Protein 7Y3L (pdb70)

Radius of gyration: 14.54 Å; Cα contacts (8 Å, |Δi|>4): 59; chains: 1; bounding box: 28×26×43 Å

Secondary structure (DSSP, 8-state):
--EE-TTT--EESSHHHHHHHHHHHH----EE-TTT--EESSHHHHHHHHHTT----

Sequence (57 aa):
KQHNCQSCGKTFSSASALQIHERTHTGEKPFGCTICGRAFTTKGNLKVHMGTHMWNN

B-factor: mean 39.34, std 9.37, range [18.32, 103.94]

InterPro domains:
  IPR013087 Zinc finger C2H2-type [PF00096] (448-470)
  IPR013087 Zinc finger C2H2-type [PF00096] (707-729)
  IPR013087 Zinc finger C2H2-type [PF00096] (739-761)
  IPR013087 Zinc finger C2H2-type [PF00096] (1113-1135)
  IPR013087 Zinc finger C2H2-type [PF00096] (1143-1163)
  IPR013087 Zinc finger C2H2-type [PF12874] (978-999)
  IPR013087 Zinc finger C2H2-type [PS00028] (422-442)
  IPR013087 Zinc finger C2H2-type [PS00028] (450-470)
  IPR013087 Zinc finger C2H2-type [PS00028] (681-701)
  IPR013087 Zinc finger C2H2-type [PS00028] (709-729)
  IPR013087 Zinc finger C2H2-type [PS00028] (741-761)
  IPR013087 Zinc finger C2H2-type [PS00028] (979-999)
  IPR013087 Zinc finger C2H2-type [PS00028] (1007-1027)
  IPR013087 Zinc finger C2H2-type [PS00028] (1115-1135)
  IPR013087 Zinc finger C2H2-type [PS00028] (1143-1163)
  IPR013087 Zinc finger C2H2-type [PS50157] (420-447)
  IPR013087 Zinc finger C2H2-type [PS50157] (448-475)
  IPR013087 Zinc finger C2H2-type [PS50157] (679-706)
  IPR013087 Zinc finger C2H2-type [PS50157] (707-734)
  IPR013087 Zinc finger C2H2-type [PS50157] (739-766)

Structure (mmCIF, N/CA/C/O backbone):
data_7Y3L
#
_entry.id   7Y3L
#
_cell.length_a   111.549
_cell.length_b   39.422
_cell.length_c   37.986
_cell.angle_alpha   90.000
_cell.angle_beta   103.200
_cell.angle_gamma   90.000
#
_symmetry.space_group_name_H-M   'C 1 2 1'
#
loop_
_entity.id
_entity.type
_entity.pdbx_description
1 polymer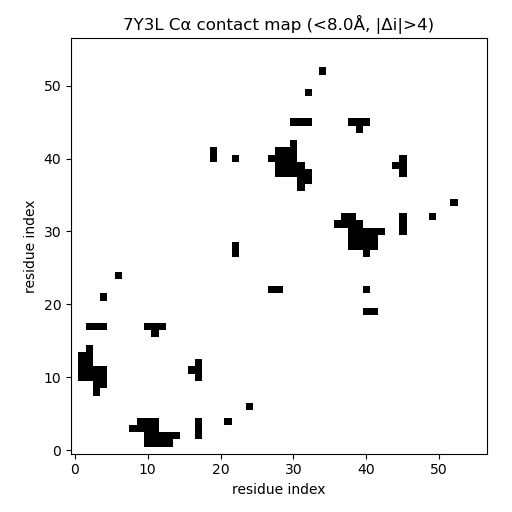 'Sal-like protein 3'
2 polymer 'DNA (12-mer)'
3 polymer 'DNA (12-mer)'
4 non-polymer 'ZINC ION'
5 water water
#
loop_
_atom_site.group_PDB
_atom_site.id
_atom_site.type_symbol
_atom_site.label_atom_id
_atom_site.label_alt_id
_atom_site.label_comp_id
_atom_site.label_asym_id
_atom_site.label_entity_id
_atom_site.label_seq_id
_atom_site.pdbx_PDB_ins_code
_atom_site.Cartn_x
_atom_site.Cartn_y
_atom_site.Cartn_z
_atom_site.occupancy
_atom_site.B_iso_or_equiv
_atom_site.auth_seq_id
_atom_site.auth_comp_id
_atom_site.auth_asym_id
_atom_site.auth_atom_id
_atom_site.pdbx_PDB_model_num
ATOM 1 N N . LYS A 1 13 ? -26.895 -21.561 23.461 1.00 73.57 1111 LYS A N 1
ATOM 2 C CA . LYS A 1 13 ? -26.485 -20.707 24.576 1.00 77.48 1111 LYS A CA 1
ATOM 3 C C . LYS A 1 13 ? -26.169 -19.291 24.077 1.00 74.47 1111 LYS A C 1
ATOM 4 O O . LYS A 1 13 ? -26.077 -19.060 22.865 1.00 68.99 1111 LYS A O 1
ATOM 10 N N . GLN A 1 14 ? -26.006 -18.351 25.012 1.00 77.06 1112 GLN A N 1
ATOM 11 C CA . GLN A 1 14 ? -25.816 -16.940 24.695 1.00 75.60 1112 GLN A CA 1
ATOM 12 C C . GLN A 1 14 ? -24.503 -16.420 25.264 1.00 63.31 1112 GLN A C 1
ATOM 13 O O . GLN A 1 14 ? -23.992 -16.928 26.271 1.00 57.80 1112 GLN A O 1
ATOM 19 N N . HIS A 1 15 ? -23.973 -15.391 24.601 1.00 54.53 1113 HIS A N 1
ATOM 20 C CA . HIS A 1 15 ? -22.664 -14.818 24.908 1.00 53.18 1113 HIS A CA 1
ATOM 21 C C . HIS A 1 15 ? -22.855 -13.343 25.238 1.00 44.77 1113 HIS A C 1
ATOM 22 O O . HIS A 1 15 ? -22.916 -12.487 24.349 1.00 46.71 1113 HIS A O 1
ATOM 29 N N . ASN A 1 16 ? -22.966 -13.054 26.522 1.00 47.04 1114 ASN A N 1
ATOM 30 C CA . ASN A 1 16 ? -23.290 -11.714 26.979 1.00 47.30 1114 ASN A CA 1
ATOM 31 C C . ASN A 1 16 ? -22.026 -11.018 27.454 1.00 43.18 1114 ASN A C 1
ATOM 32 O O . ASN A 1 16 ? -21.175 -11.635 28.108 1.00 41.29 1114 ASN A O 1
ATOM 37 N N . CYS A 1 17 ? -21.909 -9.743 27.085 1.00 39.11 1115 CYS A N 1
ATOM 38 C CA . CYS A 1 17 ? -20.784 -8.918 27.495 1.00 38.87 1115 CYS A CA 1
ATOM 39 C C . CYS A 1 17 ? -20.832 -8.727 28.996 1.00 42.68 1115 CYS A C 1
ATOM 40 O O . CYS A 1 17 ? -21.854 -8.279 29.520 1.00 42.77 1115 CYS A O 1
ATOM 43 N N . GLN A 1 18 ? -19.728 -9.062 29.692 1.00 42.16 1116 GLN A N 1
ATOM 44 C CA . GLN A 1 18 ? -19.699 -8.857 31.142 1.00 45.40 1116 GLN A CA 1
ATOM 45 C C . GLN A 1 18 ? -19.538 -7.394 31.536 1.00 40.52 1116 GLN A C 1
ATOM 46 O O . GLN A 1 18 ? -19.554 -7.082 32.733 1.00 47.01 1116 GLN A O 1
ATOM 52 N N . SER A 1 19 ? -19.389 -6.499 30.562 1.00 43.14 1117 SER A N 1
ATOM 53 C CA . SER A 1 19 ? -19.190 -5.077 30.806 1.00 38.42 1117 SER A CA 1
ATOM 54 C C . SER A 1 19 ? -20.436 -4.248 30.523 1.00 43.03 1117 SER A C 1
ATOM 55 O O . SER A 1 19 ? -20.798 -3.377 31.323 1.00 41.94 1117 SER A O 1
ATOM 58 N N . CYS A 1 20 ? -21.110 -4.489 29.399 1.00 33.99 1118 CYS A N 1
ATOM 59 C CA . CYS A 1 20 ? -22.298 -3.726 29.041 1.00 35.59 1118 CYS A CA 1
ATOM 60 C C . CYS A 1 20 ? -23.556 -4.572 28.874 1.00 38.70 1118 CYS A C 1
ATOM 61 O O . CYS A 1 20 ? -24.607 -4.035 28.515 1.00 46.43 1118 CYS A O 1
ATOM 64 N N . GLY A 1 21 ? -23.483 -5.874 29.095 1.00 39.17 1119 GLY A N 1
ATOM 65 C CA . GLY A 1 21 ? -24.646 -6.718 28.991 1.00 41.88 1119 GLY A CA 1
ATOM 66 C C . GLY A 1 21 ? -25.140 -7.031 27.589 1.00 40.42 1119 GLY A C 1
ATOM 67 O O . GLY A 1 21 ? -25.855 -8.028 27.419 1.00 44.56 1119 GLY A O 1
ATOM 68 N N . LYS A 1 22 ? -24.797 -6.223 26.577 1.00 47.14 1120 LYS A N 1
ATOM 69 C CA . LYS A 1 22 ? -25.226 -6.494 25.201 1.00 43.18 1120 LYS A CA 1
ATOM 70 C C . LYS A 1 22 ? -24.860 -7.912 24.783 1.00 40.90 1120 LYS A C 1
ATOM 71 O O . LYS A 1 22 ? -23.800 -8.425 25.152 1.00 43.45 1120 LYS A O 1
ATOM 77 N N . THR A 1 23 ? -25.746 -8.548 24.007 1.00 46.33 1121 THR A N 1
ATOM 78 C CA . THR A 1 23 ? -25.628 -9.967 23.688 1.00 47.93 1121 THR A CA 1
ATOM 79 C C . THR A 1 23 ? -25.317 -10.183 22.213 1.00 51.14 1121 THR A C 1
ATOM 80 O O . THR A 1 23 ? -25.853 -9.494 21.338 1.00 47.52 1121 THR A O 1
ATOM 84 N N . PHE A 1 24 ? -24.465 -11.167 21.942 1.00 48.53 1122 PHE A N 1
ATOM 85 C CA . PHE A 1 24 ? -23.973 -11.397 20.603 1.00 38.12 1122 PHE A CA 1
ATOM 86 C C . PHE A 1 24 ? -24.157 -12.861 20.231 1.00 50.56 1122 PHE A C 1
ATOM 87 O O . PHE A 1 24 ? -24.483 -13.716 21.065 1.00 50.99 1122 PHE A O 1
ATOM 95 N N . SER A 1 25 ? -24.012 -13.130 18.974 1.00 45.86 1123 SER A N 1
ATOM 96 C CA . SER A 1 25 ? -24.351 -14.417 18.504 1.00 48.39 1123 SER A CA 1
ATOM 97 C C . SER A 1 25 ? -23.373 -15.489 18.732 1.00 51.12 1123 SER A C 1
ATOM 98 O O . SER A 1 25 ? -23.764 -16.579 18.926 1.00 60.18 1123 SER A O 1
ATOM 101 N N . SER A 1 26 ? -22.104 -15.178 18.792 1.00 47.92 1124 SER A N 1
ATOM 102 C CA . SER A 1 26 ? -21.068 -16.187 18.950 1.00 44.08 1124 SER A CA 1
ATOM 103 C C . SER A 1 26 ? -20.029 -15.707 19.954 1.00 38.67 1124 SER A C 1
ATOM 104 O O . SER A 1 26 ? -19.980 -14.530 20.327 1.00 36.93 1124 SER A O 1
ATOM 107 N N . ALA A 1 27 ? -19.175 -16.632 20.380 1.00 37.55 1125 ALA A N 1
ATOM 108 C CA . ALA A 1 27 ? -18.046 -16.230 21.209 1.00 39.22 1125 ALA A CA 1
ATOM 109 C C . ALA A 1 27 ? -17.105 -15.321 20.431 1.00 36.73 1125 ALA A C 1
ATOM 110 O O . ALA A 1 27 ? -16.612 -14.320 20.962 1.00 31.52 1125 ALA A O 1
ATOM 112 N N . SER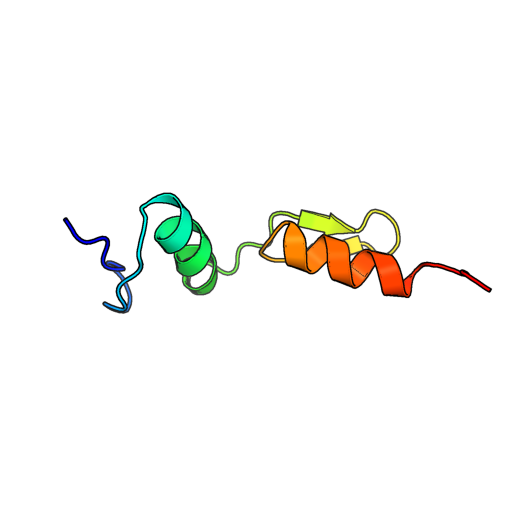 A 1 28 ? -16.858 -15.647 19.157 1.00 40.19 1126 SER A N 1
ATOM 113 C CA . SER A 1 28 ? -15.964 -14.828 18.342 1.00 35.87 1126 SER A CA 1
ATOM 114 C C . SER A 1 28 ? -16.503 -13.419 18.189 1.00 29.58 1126 SER A C 1
ATOM 115 O O . SER A 1 28 ? -15.738 -12.450 18.189 1.00 32.12 1126 SER A O 1
ATOM 118 N N . ALA A 1 29 ? -17.821 -13.287 18.055 1.00 30.97 1127 ALA A N 1
ATOM 119 C CA . ALA A 1 29 ? -18.414 -11.983 17.814 1.00 30.95 1127 ALA A CA 1
ATOM 120 C C . ALA A 1 29 ? -18.403 -11.138 19.077 1.00 29.31 1127 ALA A C 1
ATOM 121 O O . ALA A 1 29 ? -18.050 -9.955 19.036 1.00 29.69 1127 ALA A O 1
ATOM 123 N N . LEU A 1 30 ? -18.784 -11.730 20.209 1.00 33.45 1128 LEU A N 1
ATOM 124 C CA . LEU A 1 30 ? -18.634 -11.063 21.500 1.00 34.17 1128 LEU A CA 1
ATOM 125 C C . LEU A 1 30 ? -17.200 -10.613 21.725 1.00 33.09 1128 LEU A C 1
ATOM 126 O O . LEU A 1 30 ? -16.964 -9.503 22.211 1.00 34.72 1128 LEU A O 1
ATOM 131 N N . GLN A 1 31 ? -16.225 -11.449 21.357 1.00 29.38 1129 GLN A N 1
ATOM 132 C CA . GLN A 1 31 ? -14.835 -11.039 21.538 1.00 35.46 1129 GLN A CA 1
ATOM 133 C C . GLN A 1 31 ? -14.480 -9.831 20.677 1.00 33.46 1129 GLN A C 1
ATOM 134 O O . GLN A 1 31 ? -13.697 -8.985 21.113 1.00 35.32 1129 GLN A O 1
ATOM 140 N N . ILE A 1 32 ? -15.056 -9.707 19.473 1.00 34.64 1130 ILE A N 1
ATOM 141 C CA . ILE A 1 32 ? -14.830 -8.498 18.678 1.00 30.74 1130 ILE A CA 1
ATOM 142 C C . ILE A 1 32 ? -15.522 -7.307 19.326 1.00 29.38 1130 ILE A C 1
ATOM 143 O O . ILE A 1 32 ? -14.952 -6.212 19.422 1.00 28.63 1130 ILE A O 1
ATOM 148 N N . HIS A 1 33 ? -16.749 -7.506 19.808 1.00 29.39 1131 HIS A N 1
ATOM 149 C CA . HIS A 1 33 ? -17.443 -6.430 20.503 1.00 33.27 1131 HIS A CA 1
ATOM 150 C C . HIS A 1 33 ? -16.674 -5.943 21.727 1.00 33.38 1131 HIS A C 1
ATOM 151 O O . HIS A 1 33 ? -16.635 -4.739 21.995 1.00 37.18 1131 HIS A O 1
ATOM 158 N N . GLU A 1 34 ? -16.088 -6.861 22.502 1.00 32.47 1132 GLU A N 1
ATOM 159 C CA . GLU A 1 34 ? -15.394 -6.469 23.728 1.00 35.77 1132 GLU A CA 1
ATOM 160 C C . GLU A 1 34 ? -14.244 -5.516 23.447 1.00 31.55 1132 GLU A C 1
ATOM 161 O O . GLU A 1 34 ? -13.833 -4.772 24.342 1.00 33.91 1132 GLU A O 1
ATOM 167 N N . ARG A 1 35 ? -13.726 -5.510 22.226 1.00 33.12 1133 ARG A N 1
ATOM 168 C CA . ARG A 1 35 ? -12.652 -4.581 21.890 1.00 36.49 1133 ARG A CA 1
ATOM 169 C C . ARG A 1 35 ? -13.060 -3.126 22.064 1.00 28.64 1133 ARG A C 1
ATOM 170 O O . ARG A 1 35 ? -12.185 -2.260 22.170 1.00 27.35 1133 ARG A O 1
ATOM 178 N N . THR A 1 36 ? -14.361 -2.837 22.082 1.00 23.89 1134 THR A N 1
ATOM 179 C CA . THR A 1 36 ? -14.800 -1.465 22.269 1.00 31.33 1134 THR A CA 1
ATOM 180 C C . THR A 1 36 ? -14.594 -0.988 23.706 1.00 36.08 1134 THR A C 1
ATOM 181 O O . THR A 1 36 ? -14.374 0.207 23.922 1.00 37.92 1134 THR A O 1
ATOM 185 N N . HIS A 1 37 ? -14.652 -1.888 24.701 1.00 34.81 1135 HIS A N 1
ATOM 186 C CA . HIS A 1 37 ? -14.418 -1.449 26.076 1.00 38.38 1135 HIS A CA 1
ATOM 187 C C . HIS A 1 37 ? -12.938 -1.230 26.372 1.00 40.18 1135 HIS A C 1
ATOM 188 O O . HIS A 1 37 ? -12.608 -0.360 27.184 1.00 42.31 1135 HIS A O 1
ATOM 195 N N . THR A 1 38 ? -12.028 -1.959 25.722 1.00 31.06 1136 THR A N 1
ATOM 196 C CA . THR A 1 38 ? -10.627 -1.793 26.084 1.00 29.57 1136 THR A CA 1
ATOM 197 C C . THR A 1 38 ? -9.914 -0.710 25.298 1.00 36.85 1136 THR A C 1
ATOM 198 O O . THR A 1 38 ? -8.867 -0.231 25.746 1.00 31.81 1136 THR A O 1
ATOM 202 N N . GLY A 1 39 ? -10.446 -0.316 24.145 1.00 39.70 1137 GLY A N 1
ATOM 203 C CA . GLY A 1 39 ? -9.757 0.614 23.274 1.00 37.19 11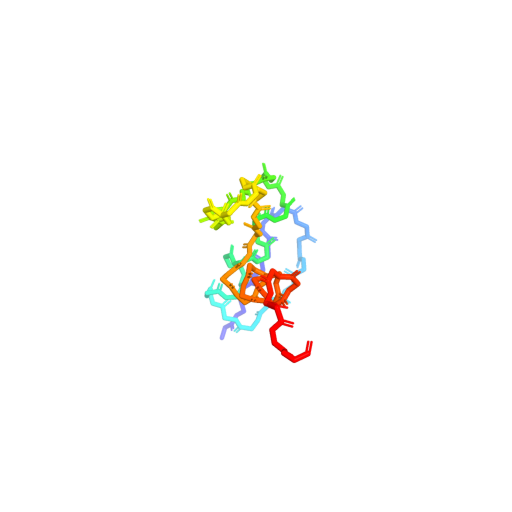37 GLY A CA 1
ATOM 204 C C . GLY A 1 39 ? -8.689 0.008 22.390 1.00 33.17 1137 GLY A C 1
ATOM 205 O O . GLY A 1 39 ? -8.023 0.749 21.655 1.00 36.86 1137 GLY A O 1
ATOM 206 N N . GLU A 1 40 ? -8.511 -1.309 22.417 1.00 33.42 1138 GLU A N 1
ATOM 207 C CA . GLU A 1 40 ? -7.477 -1.926 21.598 1.00 37.52 1138 GLU A CA 1
ATOM 208 C C . GLU A 1 40 ? -7.739 -1.716 20.104 1.00 39.33 1138 GLU A C 1
ATOM 209 O O . GLU A 1 40 ? -8.882 -1.552 19.667 1.00 35.75 1138 GLU A O 1
ATOM 215 N N . LYS A 1 41 ? -6.656 -1.736 19.321 1.00 34.74 1139 LYS A N 1
ATOM 216 C CA . LYS A 1 41 ? -6.728 -1.588 17.867 1.00 34.03 1139 LYS A CA 1
ATOM 217 C C . LYS A 1 41 ? -5.675 -2.485 17.231 1.00 36.41 1139 LYS A C 1
ATOM 218 O O . LYS A 1 41 ? -4.545 -2.053 16.978 1.00 34.96 1139 LYS A O 1
ATOM 224 N N . PRO A 1 42 ? -6.039 -3.750 16.938 1.00 34.83 1140 PRO A N 1
ATOM 225 C CA . PRO A 1 42 ? -5.034 -4.765 16.566 1.00 34.24 1140 PRO A CA 1
ATOM 226 C C . PRO A 1 42 ? -4.777 -4.945 15.072 1.00 36.19 1140 PRO A C 1
ATOM 227 O O . PRO A 1 42 ? -4.228 -5.974 14.663 1.00 38.99 1140 PRO A O 1
ATOM 231 N N . PHE A 1 43 ? -5.151 -3.984 14.239 1.00 37.73 1141 PHE A N 1
ATOM 232 C CA . PHE A 1 43 ? -4.963 -4.127 12.797 1.00 36.17 1141 PHE A CA 1
ATOM 233 C C . PHE A 1 43 ? -4.452 -2.802 12.265 1.00 34.12 1141 PHE A C 1
ATOM 234 O O . PHE A 1 43 ? -5.171 -1.797 12.303 1.00 37.87 1141 PHE A O 1
ATOM 242 N N . GLY A 1 44 ? -3.201 -2.799 11.817 1.00 34.93 1142 GLY A N 1
ATOM 243 C CA . GLY A 1 44 ? -2.531 -1.588 11.399 1.00 30.68 1142 GLY A CA 1
ATOM 244 C C . GLY A 1 44 ? -2.435 -1.489 9.891 1.00 35.42 1142 GLY A C 1
ATOM 245 O O . GLY A 1 44 ? -2.341 -2.492 9.179 1.00 35.09 1142 GLY A O 1
ATOM 246 N N . CYS A 1 45 ? -2.485 -0.257 9.414 1.00 36.38 1143 CYS A N 1
ATOM 247 C CA . CYS A 1 45 ? -2.262 0.051 8.012 1.00 32.46 1143 CYS A CA 1
ATOM 248 C C . CYS A 1 45 ? -0.785 0.385 7.841 1.00 36.64 1143 CYS A C 1
ATOM 249 O O . CYS A 1 45 ? -0.308 1.402 8.358 1.00 33.66 1143 CYS A O 1
ATOM 252 N N . THR A 1 46 ? -0.057 -0.470 7.119 1.00 41.85 1144 THR A N 1
ATOM 253 C CA . THR A 1 46 ? 1.359 -0.215 6.887 1.00 36.27 1144 THR A CA 1
ATOM 254 C C . THR A 1 46 ? 1.613 1.040 6.067 1.00 31.63 1144 THR A C 1
ATOM 255 O O . THR A 1 46 ? 2.750 1.525 6.061 1.00 31.85 1144 THR A O 1
ATOM 259 N N . ILE A 1 47 ? 0.599 1.589 5.391 1.00 27.37 1145 ILE A N 1
ATOM 260 C CA . ILE A 1 47 ? 0.849 2.779 4.586 1.00 35.06 1145 ILE A CA 1
ATOM 261 C C . ILE A 1 47 ? 0.787 4.038 5.434 1.00 35.85 1145 ILE A C 1
ATOM 262 O O . ILE A 1 47 ? 1.677 4.891 5.344 1.00 36.44 1145 ILE A O 1
ATOM 267 N N . CYS A 1 48 ? -0.268 4.227 6.231 1.00 30.74 1146 CYS A N 1
ATOM 268 C CA . CYS A 1 48 ? -0.357 5.470 6.988 1.00 33.62 1146 CYS A CA 1
ATOM 269 C C . CYS A 1 48 ? -0.168 5.295 8.494 1.00 36.15 1146 CYS A C 1
ATOM 270 O O . CYS A 1 48 ? 0.044 6.290 9.192 1.00 35.33 1146 CYS A O 1
ATOM 273 N N . GLY A 1 49 ? -0.156 4.068 8.999 1.00 35.89 1147 GLY A N 1
ATOM 274 C CA . GLY A 1 49 ? 0.066 3.811 10.392 1.00 36.42 1147 GLY A CA 1
ATOM 275 C C . GLY A 1 49 ? -1.204 3.595 11.190 1.00 37.94 1147 GLY A C 1
ATOM 276 O O . GLY A 1 49 ? -1.186 2.867 12.198 1.00 42.48 1147 GLY A O 1
ATOM 277 N N . ARG A 1 50 ? -2.310 4.170 10.732 1.00 31.72 1148 ARG A N 1
ATOM 278 C CA . ARG A 1 50 ? -3.567 4.092 11.451 1.00 34.80 1148 ARG A CA 1
ATOM 279 C C . ARG A 1 50 ? -3.937 2.669 11.829 1.00 29.69 1148 ARG A C 1
ATOM 280 O O . ARG A 1 50 ? -3.824 1.751 11.019 1.00 36.85 1148 ARG A O 1
ATOM 288 N N . ALA A 1 51 ? -4.406 2.503 13.069 1.00 29.00 1149 ALA A N 1
ATOM 289 C CA . ALA A 1 51 ? -4.817 1.215 13.616 1.00 32.26 1149 ALA A CA 1
ATOM 290 C C . ALA A 1 51 ? -6.341 1.108 13.656 1.00 31.59 1149 ALA A C 1
ATOM 291 O O . ALA A 1 51 ? -7.049 2.111 13.784 1.00 33.87 1149 ALA A O 1
ATOM 293 N N . PHE A 1 52 ? -6.846 -0.117 13.520 1.00 28.80 1150 PHE A N 1
ATOM 294 C CA . PHE A 1 52 ? -8.274 -0.354 13.365 1.00 32.72 1150 PHE A CA 1
ATOM 295 C C . PHE A 1 52 ? -8.682 -1.486 14.297 1.00 33.54 1150 PHE A C 1
ATOM 296 O O . PHE A 1 52 ? -7.833 -2.229 14.791 1.00 33.81 1150 PHE A O 1
ATOM 304 N N . THR A 1 53 ? -9.993 -1.630 14.528 1.00 24.68 1151 THR A N 1
ATOM 305 C CA . THR A 1 53 ? -10.473 -2.591 15.513 1.00 30.71 1151 THR A CA 1
ATOM 306 C C . THR A 1 53 ? -10.864 -3.946 14.924 1.00 34.82 1151 THR A C 1
ATOM 307 O O . THR A 1 53 ? -10.968 -4.923 15.669 1.00 38.36 1151 THR A O 1
ATOM 311 N N . THR A 1 54 ? -11.062 -4.054 13.621 1.00 31.07 1152 THR A N 1
ATOM 312 C CA . THR A 1 54 ? -11.318 -5.343 13.008 1.00 35.08 1152 THR A CA 1
ATOM 313 C C . THR A 1 54 ? -10.458 -5.479 11.760 1.00 30.18 1152 THR A C 1
ATOM 314 O O . THR A 1 54 ? -9.899 -4.501 11.260 1.00 33.77 1152 THR A O 1
ATOM 318 N N . LYS A 1 55 ? -10.344 -6.714 11.268 1.00 31.58 1153 LYS A N 1
ATOM 319 C CA . LYS A 1 55 ? -9.678 -6.948 9.986 1.00 33.89 1153 LYS A CA 1
ATOM 320 C C . LYS A 1 55 ? -10.435 -6.262 8.860 1.00 29.37 1153 LYS A C 1
ATOM 321 O O . LYS A 1 55 ? -9.858 -5.500 8.079 1.00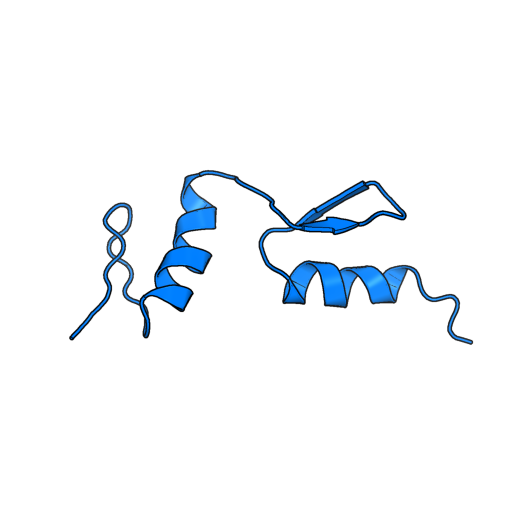 29.74 1153 LYS A O 1
ATOM 327 N N . GLY A 1 56 ? -11.748 -6.503 8.795 1.00 30.19 1154 GLY A N 1
ATOM 328 C CA . GLY A 1 56 ? -12.573 -5.915 7.762 1.00 27.23 1154 GLY A CA 1
ATOM 329 C C . GLY A 1 56 ? -12.492 -4.403 7.706 1.00 31.06 1154 GLY A C 1
ATOM 330 O O . GLY A 1 56 ? -12.545 -3.813 6.622 1.00 33.62 1154 GLY A O 1
ATOM 331 N N . ASN A 1 57 ? -12.371 -3.753 8.867 1.00 26.82 1155 ASN A N 1
ATOM 332 C CA . ASN A 1 57 ? -12.328 -2.292 8.869 1.00 28.86 1155 ASN A CA 1
ATOM 333 C C . ASN A 1 57 ? -11.002 -1.773 8.314 1.00 28.03 1155 ASN A C 1
ATOM 334 O O . ASN A 1 57 ? -10.988 -0.814 7.539 1.00 29.75 1155 ASN A O 1
ATOM 339 N N . LEU A 1 58 ? -9.876 -2.397 8.670 1.00 31.34 1156 LEU A N 1
ATOM 340 C CA . LEU A 1 58 ? -8.624 -2.040 8.010 1.00 29.32 1156 LEU A CA 1
ATOM 341 C C . LEU A 1 58 ? -8.709 -2.310 6.516 1.00 33.75 1156 LEU A C 1
ATOM 342 O O . LEU A 1 58 ? -8.286 -1.486 5.698 1.00 34.70 1156 LEU A O 1
ATOM 347 N N . LYS A 1 59 ? -9.292 -3.446 6.141 1.00 26.33 1157 LYS A N 1
ATOM 348 C CA . LYS A 1 59 ? -9.423 -3.778 4.730 1.00 30.35 1157 LYS A CA 1
ATOM 349 C C . LYS A 1 59 ? -10.121 -2.656 3.973 1.00 33.16 1157 LYS A C 1
ATOM 350 O O . LYS A 1 59 ? -9.623 -2.168 2.950 1.00 36.44 1157 LYS A O 1
ATOM 356 N N . VAL A 1 60 ? -11.269 -2.214 4.478 1.00 26.94 1158 VAL A N 1
ATOM 357 C CA . VAL A 1 60 ? -11.980 -1.148 3.800 1.00 27.62 1158 VAL A CA 1
ATOM 358 C C . VAL A 1 60 ? -11.141 0.123 3.779 1.00 32.98 1158 VAL A C 1
ATOM 359 O O . VAL A 1 60 ? -11.136 0.863 2.782 1.00 34.16 1158 VAL A O 1
ATOM 363 N N . HIS A 1 61 ? -10.365 0.362 4.836 1.00 29.89 1159 HIS A N 1
ATOM 364 C CA . HIS A 1 61 ? -9.490 1.528 4.837 1.00 31.93 1159 HIS A CA 1
ATOM 365 C C . HIS A 1 61 ? -8.444 1.430 3.733 1.00 28.71 1159 HIS A C 1
ATOM 366 O O . HIS A 1 61 ? -8.173 2.420 3.040 1.00 34.53 1159 HIS A O 1
ATOM 373 N N . MET A 1 62 ? -7.872 0.238 3.533 1.00 33.09 1160 MET A N 1
ATOM 374 C CA . MET A 1 62 ? -6.818 0.077 2.527 1.00 36.18 1160 MET A CA 1
ATOM 375 C C . MET A 1 62 ? -7.263 0.517 1.135 1.00 29.66 1160 MET A C 1
ATOM 376 O O . MET A 1 62 ? -6.418 0.855 0.302 1.00 37.19 1160 MET A O 1
ATOM 381 N N . GLY A 1 63 ? -8.567 0.535 0.855 1.00 28.92 1161 GLY A N 1
ATOM 382 C CA . GLY A 1 63 ? -9.021 0.973 -0.458 1.00 30.07 1161 GLY A CA 1
ATOM 383 C C . GLY A 1 63 ? -8.860 2.465 -0.677 1.00 37.05 1161 GLY A C 1
ATOM 384 O O . GLY A 1 63 ? -8.726 2.924 -1.820 1.00 40.58 1161 GLY A O 1
ATOM 385 N N . THR A 1 64 ? -8.877 3.243 0.406 1.00 29.13 1162 THR A N 1
ATOM 386 C CA . THR A 1 64 ? -8.606 4.664 0.284 1.00 33.40 1162 THR A CA 1
ATOM 387 C C . THR A 1 64 ? -7.158 4.940 -0.083 1.00 34.27 1162 THR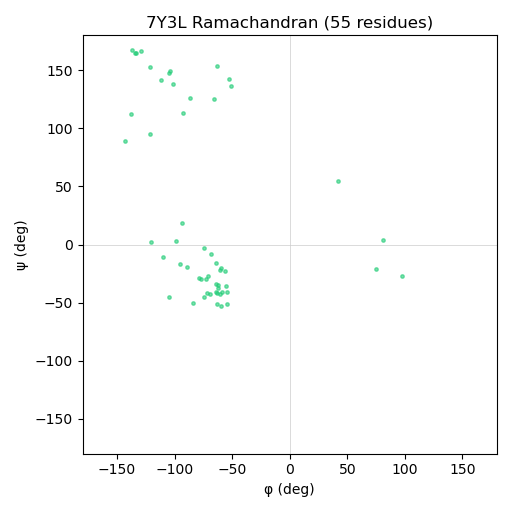 A C 1
ATOM 388 O O . THR A 1 64 ? -6.822 6.101 -0.335 1.00 41.32 1162 THR A O 1
ATOM 392 N N . HIS A 1 65 ? -6.289 3.927 -0.091 1.00 30.83 1163 HIS A N 1
ATOM 393 C CA . HIS A 1 65 ? -4.923 4.118 -0.563 1.00 34.29 1163 HIS A CA 1
ATOM 394 C C . HIS A 1 65 ? -4.713 3.662 -2.009 1.00 35.52 1163 HIS A C 1
ATOM 395 O O . HIS A 1 65 ? -3.577 3.690 -2.487 1.00 32.25 1163 HIS A O 1
ATOM 402 N N . MET A 1 66 ? -5.761 3.215 -2.702 1.00 34.01 1164 MET A N 1
ATOM 403 C CA . MET A 1 66 ? -5.620 2.687 -4.057 1.00 36.83 1164 MET A CA 1
ATOM 404 C C . MET A 1 66 ? -5.699 3.838 -5.052 1.00 38.22 1164 MET A C 1
ATOM 405 O O . MET A 1 66 ? -6.677 4.594 -5.060 1.00 34.55 1164 MET A O 1
ATOM 410 N N . TRP A 1 67 ? -4.688 3.930 -5.905 1.00 37.84 1165 TRP A N 1
ATOM 411 C CA . TRP A 1 67 ? -4.629 4.871 -7.007 1.00 38.21 1165 TRP A CA 1
ATOM 412 C C . TRP A 1 67 ? -5.845 4.509 -7.827 1.00 36.94 1165 TRP A C 1
ATOM 413 O O . TRP A 1 67 ? -6.638 5.335 -8.183 1.00 42.66 1165 TRP A O 1
ATOM 424 N N . ASN A 1 68 ? -5.920 3.238 -8.159 1.00 44.77 1166 ASN A N 1
ATOM 425 C CA . ASN A 1 68 ? -7.083 2.627 -8.756 1.00 49.72 1166 ASN A CA 1
ATOM 426 C C . ASN A 1 68 ? -7.823 3.370 -9.837 1.00 59.44 1166 ASN A C 1
ATOM 427 O O . ASN A 1 68 ? -9.014 3.536 -9.723 1.00 74.30 1166 ASN A O 1
ATOM 432 N N . ASN A 1 69 ? -7.148 3.784 -10.895 1.00 56.26 1167 ASN A N 1
ATOM 433 C CA . ASN A 1 69 ? -7.749 4.620 -11.926 1.00 59.93 1167 ASN A CA 1
ATOM 434 C C . ASN A 1 69 ? -8.402 5.841 -11.261 1.00 60.88 1167 ASN A C 1
ATOM 435 O O . ASN A 1 69 ? -7.717 6.657 -10.639 1.00 46.09 1167 ASN A O 1
#

Organism: Homo sapiens (NCBI:txid9606)

Solvent-accessible surface area: 4517 Å² total; per-residue (Å²): 214,126,39,60,4,167,87,57,46,139,66,60,104,42,54,71,30,21,117,76,25,62,45,95,87,92,53,78,126,70,53,43,3,139,100,63,56,141,36,28,49,30,159,40,77,29,158,115,27,61,42,110,62,101,215,108,155

Nearest PDB structures (foldseek):
  7y3l-assembly1_A  TM=1.018E+00  e=1.959E-11  Homo sapiens
  7y3k-assembly1_A  TM=9.862E-01  e=3.892E-09  Homo sapiens
  7y3m-assembly1_B  TM=9.162E-01  e=1.111E-06  Homo sapiens
  7eyi-assembly1_G  TM=9.374E-01  e=8.457E-06  Homo sapiens
  7n5u-assembly1_A  TM=9.198E-01  e=1.510E-05  Homo sapiens

Foldseek 3Di:
DWDAAPPPRDTDDDPVVSVLVCCVVVVDFPAADPPPGDGHSDPVVVVVVVVVVDPPD

=== Feature glossary ===
Feature key, reading from the visual/contextual features back to the raw sequence:

Rendered structure images. Structure images are PyMOL renders from six orthogonal camera directions. Cartoon representation draws helices as coils and strands as arrows; sticks shows the backbone as bonds; surface shows the solvent-excluded envelope. Rainbow coloring maps sequence position to hue (blue→red, N→C); chain coloring assigns a distinct color per polypeptide.

Contact-map, Ramachandran, and PAE plots. Three diagnostic plots accompany the record. The Cα contact map visualizes the tertiary structure as a 2D adjacency matrix (8 Å cutoff, sequence-local contacts suppressed). The Ramachandran plot shows the distribution of backbone (φ, ψ) torsions, with points in the α and β basins reflecting secondary structure content. The PAE plot shows AlphaFold's inter-residue confidence as a color matrix.

InterPro / GO / CATH / organism. The annotation block draws on four external resources. InterPro: which protein families and domains the sequence belongs to. GO: standardized terms for what the protein does, what process it participates in, and where in the cell it acts. CATH: which structural fold it has in the CATH hierarchy. Organism: the species of origin.

Nearest PDB structures. Structural nearest neighbors (via Foldseek easy-search vs the PDB). Reported per hit: target PDB id, E-value, and alignment TM-score. A TM-score above ~0.5 is the conventional threshold for 'same fold'.

Predicted aligned error. Predicted aligned error is AlphaFold's pairwise confidence. Unlike pLDDT (per-residue), PAE is per-residue-pair and captures whether two parts of the structure are correctly placed relative to each other. Units are ångströms of expected positional error.

Solvent-accessible surface area. SASA measures how much of the protein is reachable by solvent. It is compute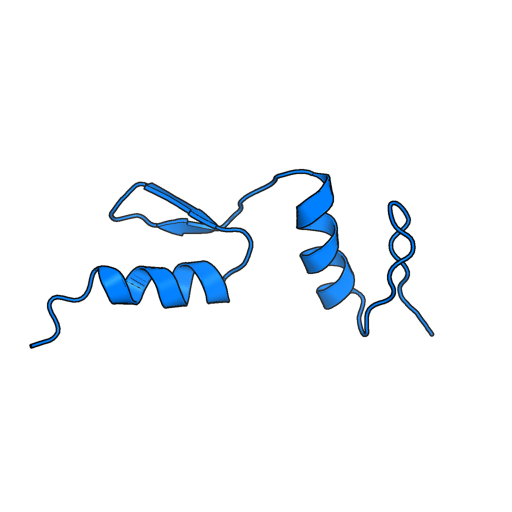d by rolling a water-sized probe over the atomic surface and summing the exposed area (Å²). Per-residue SASA distinguishes core (buried, low SASA) from surface (exposed, high SA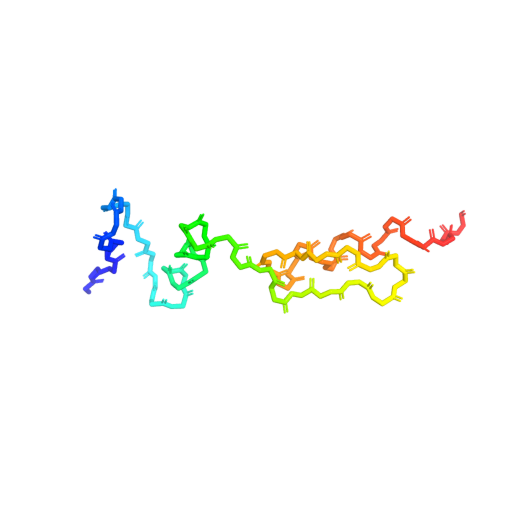SA) residues; total SASA is a whole-molecule size measure.

B-factor. Crystallographic B-factors measure how much each atom's electron density is smeared out, in Å². They rise in mobile loops and surface residues and fall in the buried interior. In AlphaFold models this column is repurposed to hold pLDDT instead.

pLDDT. For AlphaFold models, the B-factor field carries pLDDT — the model's own estimate of local accuracy on a 0–100 scale. Regions with pLDDT<50 should be treated as essentially unmodeled; they often correspond to intrinsically disordered segments.

Backbone torsions (φ/ψ). φ (phi) and ψ (psi) are the two rotatable backbone dihedrals per residue: φ is the C(i-1)–N–Cα–C torsion, ψ is the N–Cα–C–N(i+1) torsion, both in degrees on (−180°, 180°]. α-helical residues cluster near (−60°, −45°); β-strand residues near (−120°, +130°). A Ramachandran plot is simply a scatter of (φ, ψ) for every residue.

Radius of gyration, Cα contacts, bounding box. Radius of gyration (Rg) is the root-mean-square distance of Cα atoms from their centroid — a single number for overall size and compactness. A globular domain of N residues has Rg ≈ 2.2·N^0.38 Å; an extended or disordered chain has a much larger Rg. The Cα contact count is the number of residue pairs whose Cα atoms are within 8 Å and are more than four positions apart in sequence — a standard proxy for tertiary packing density. The bounding box is the smallest axis-aligned box enclosing all Cα atoms.

Secondary structure (3-state, P-SEA). Three-state secondary structure (P-SEA) collapses the eight DSSP classes 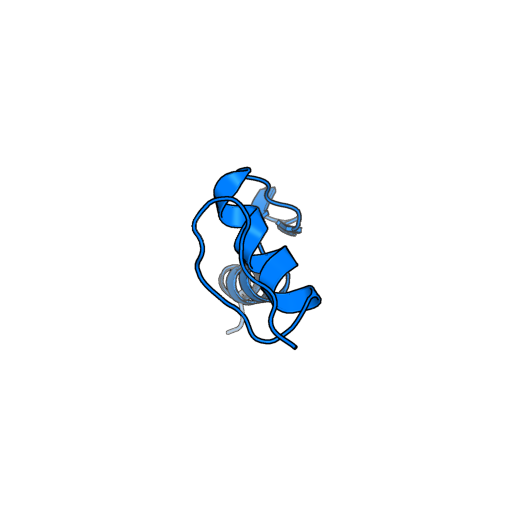into helix (a), strand (b), and coil (c). P-SEA assigns these from Cα geometry alone — distances and angles — without requiring backbone oxygens, so it works on any Cα trace.

Secondary structure (8-state, DSSP). Secondary structure is the local, repeating backbone conformation. DSSP classifies it into eight states by reading the hydrogen-bond network: three helix types (H, G, I), two β types (E, B), two non-regular types (T, S), and unstructured coil (-).

Foldseek 3Di. The Foldseek 3Di string encodes local tertiary geometry as a 20-letter alphabet — one character per residue — derived from the relative positions of nearby Cα atoms. Unlike the amino-acid sequence, 3Di is a direct function of the 3D structure, so two proteins with the same fold have similar 3Di strings even at low sequence identity.

mmCIF coordinates. Structure coordinates are given as an mmCIF _atom_site loop: one row per atom with element, residue name, chain id, sequence number, and x/y/z position in Å. Only the four main-chain atoms per residue are included here; side chains are omitted to keep the record compact.

Sequence. This is the polypeptide sequence — one letter per residue, N-terminus first. Length ranges from a few dozen residues for small domains to over a thousand for large multi-domain proteins.